Protein AF-A0AA95L2S8-F1 (afdb_monomer_lite)

Foldseek 3Di:
DWDKDFDADPVRDTQWIKTWPCPVVVVCVVPDPDDDWIKIFIDGPRDGQWMWIWDDDPVDIDIDIDRVSHPVCSDPVVVVVVVSVVVVVVVVVVVD

Structure (mmCIF, N/CA/C/O backbone):
data_AF-A0AA95L2S8-F1
#
_entry.id   AF-A0AA95L2S8-F1
#
loop_
_atom_site.group_PDB
_atom_site.id
_atom_site.type_symbol
_atom_site.label_atom_id
_atom_site.label_alt_id
_atom_site.label_comp_id
_atom_site.label_asym_id
_atom_site.label_entity_id
_atom_site.label_seq_id
_atom_site.pdbx_PDB_ins_code
_atom_site.Cartn_x
_atom_site.Cartn_y
_atom_site.Cartn_z
_atom_site.occupancy
_atom_site.B_iso_or_equiv
_atom_site.auth_seq_id
_atom_site.auth_comp_id
_atom_site.auth_asym_id
_atom_site.auth_atom_id
_atom_site.pdbx_PDB_model_num
ATOM 1 N N . MET A 1 1 ? -6.384 7.933 -14.162 1.00 49.16 1 MET A N 1
ATOM 2 C CA . MET A 1 1 ? -7.185 7.473 -13.011 1.00 49.16 1 MET A CA 1
ATOM 3 C C . MET A 1 1 ? -6.266 7.495 -11.802 1.00 49.16 1 MET A C 1
ATOM 5 O O . MET A 1 1 ? -5.065 7.506 -12.030 1.00 49.16 1 MET A O 1
ATOM 9 N N . LYS A 1 2 ? -6.780 7.646 -10.581 1.00 61.88 2 LYS A N 1
ATOM 10 C CA . LYS A 1 2 ? -5.974 7.401 -9.379 1.00 61.88 2 LYS A CA 1
ATOM 11 C C . LYS A 1 2 ? -6.317 6.002 -8.928 1.00 61.88 2 LYS A C 1
ATOM 13 O O . LYS A 1 2 ? -7.512 5.721 -8.812 1.00 61.88 2 LYS A O 1
ATOM 18 N N . ASP A 1 3 ? -5.314 5.181 -8.694 1.00 79.50 3 ASP A N 1
ATOM 19 C CA . ASP A 1 3 ? -5.575 3.829 -8.238 1.00 79.50 3 ASP A CA 1
ATOM 20 C C . ASP A 1 3 ? -5.678 3.821 -6.704 1.00 79.50 3 ASP A C 1
ATOM 22 O O . ASP A 1 3 ? -4.825 4.351 -5.979 1.00 79.50 3 ASP A O 1
ATOM 26 N N . GLU A 1 4 ? -6.801 3.297 -6.212 1.00 88.38 4 GLU A N 1
ATOM 27 C CA . GLU A 1 4 ? -7.117 3.158 -4.792 1.00 88.38 4 GLU A CA 1
ATOM 28 C C . GLU A 1 4 ? -7.616 1.733 -4.544 1.00 88.38 4 GLU A C 1
ATOM 30 O O . GLU A 1 4 ? -8.480 1.230 -5.264 1.00 88.38 4 GLU A O 1
ATOM 35 N N . TRP A 1 5 ? -7.078 1.091 -3.509 1.00 91.56 5 TRP A N 1
ATOM 36 C CA . TRP A 1 5 ? -7.473 -0.250 -3.087 1.00 91.56 5 TRP A CA 1
ATOM 37 C C . TRP A 1 5 ? -7.958 -0.220 -1.646 1.00 91.56 5 TRP A C 1
ATOM 39 O O . TRP A 1 5 ? -7.405 0.488 -0.804 1.00 91.56 5 TRP A O 1
ATOM 49 N N . ILE A 1 6 ? -8.978 -1.021 -1.355 1.00 93.62 6 ILE A N 1
ATOM 50 C CA . ILE A 1 6 ? -9.547 -1.159 -0.016 1.00 93.62 6 ILE A CA 1
ATOM 51 C C . ILE A 1 6 ? -8.978 -2.425 0.624 1.00 93.62 6 ILE A C 1
ATOM 53 O O . ILE A 1 6 ? -8.922 -3.482 -0.004 1.00 93.62 6 ILE A O 1
ATOM 57 N N . ILE A 1 7 ? -8.556 -2.316 1.880 1.00 92.75 7 ILE A N 1
ATOM 58 C CA . ILE A 1 7 ? -8.150 -3.446 2.708 1.00 92.75 7 ILE A CA 1
ATOM 59 C C . ILE A 1 7 ? -9.376 -3.894 3.497 1.00 92.75 7 ILE A C 1
ATOM 61 O O . ILE A 1 7 ? -9.910 -3.140 4.313 1.00 92.75 7 ILE A O 1
ATOM 65 N N . LEU A 1 8 ? -9.805 -5.129 3.252 1.00 93.44 8 LEU A N 1
ATOM 66 C CA . LEU A 1 8 ? -10.938 -5.751 3.924 1.00 93.44 8 LEU A CA 1
ATOM 67 C C . LEU A 1 8 ? -10.454 -6.775 4.949 1.00 93.44 8 LEU A C 1
ATOM 69 O O . LEU A 1 8 ? -9.445 -7.453 4.742 1.00 93.44 8 LEU A O 1
ATOM 73 N N . ASN A 1 9 ? -11.195 -6.912 6.044 1.00 90.38 9 ASN A N 1
ATOM 74 C CA . ASN A 1 9 ? -11.056 -8.061 6.931 1.00 90.38 9 ASN A CA 1
ATOM 75 C C . ASN A 1 9 ? -11.884 -9.259 6.425 1.00 90.38 9 ASN A C 1
ATOM 77 O O . ASN A 1 9 ? -12.592 -9.179 5.423 1.00 90.38 9 ASN A O 1
ATOM 81 N N . ALA A 1 10 ? -11.818 -10.384 7.142 1.00 91.00 10 ALA A N 1
ATOM 82 C CA . ALA A 1 10 ? -12.542 -11.607 6.783 1.00 91.00 10 ALA A CA 1
ATOM 83 C C . ALA A 1 10 ? -14.079 -11.462 6.782 1.00 91.00 10 ALA A C 1
ATOM 85 O O . ALA A 1 10 ? -14.762 -12.297 6.201 1.00 91.00 10 ALA A O 1
ATOM 86 N N . GLY A 1 11 ? -14.617 -10.430 7.436 1.00 96.06 11 GLY A N 1
ATOM 87 C CA . GLY A 1 11 ? -16.041 -10.097 7.435 1.00 96.06 11 GLY A CA 1
ATOM 88 C C . GLY A 1 11 ? -16.420 -9.040 6.399 1.00 96.06 11 GLY A C 1
ATOM 89 O O . GLY A 1 11 ? -17.454 -8.406 6.564 1.00 96.06 11 GLY A O 1
ATOM 90 N N . GLU A 1 12 ? -15.568 -8.797 5.396 1.00 92.06 12 GLU A N 1
ATOM 91 C CA . GLU A 1 12 ? -15.761 -7.787 4.343 1.00 92.06 12 GLU A CA 1
ATOM 92 C C . GLU A 1 12 ? -15.879 -6.344 4.858 1.00 92.06 12 GLU A C 1
ATOM 94 O O . GLU A 1 12 ? -16.293 -5.443 4.130 1.00 92.06 12 GLU A O 1
ATOM 99 N N . ALA A 1 13 ? -15.477 -6.087 6.105 1.00 93.50 13 ALA A N 1
ATOM 100 C CA . ALA A 1 13 ? -15.426 -4.734 6.629 1.00 93.50 13 ALA A CA 1
ATOM 101 C C . ALA A 1 13 ? -14.109 -4.064 6.230 1.00 93.50 13 ALA A C 1
ATOM 103 O O . ALA 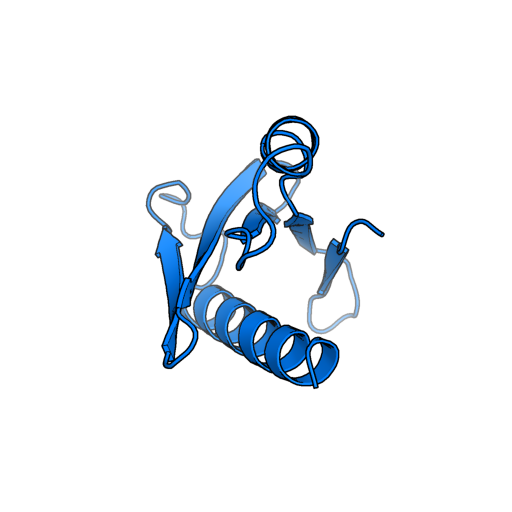A 1 13 ? -13.031 -4.660 6.329 1.00 93.50 13 ALA A O 1
ATOM 104 N N . GLU A 1 14 ? -14.202 -2.804 5.812 1.00 94.12 14 GLU A N 1
ATOM 105 C CA . GLU A 1 14 ? -13.045 -1.959 5.540 1.00 94.12 14 GLU A CA 1
ATOM 106 C C . GLU A 1 14 ? -12.240 -1.725 6.825 1.00 94.12 14 GLU A C 1
ATOM 108 O O . GLU A 1 14 ? -12.767 -1.247 7.828 1.00 94.12 14 GLU A O 1
ATOM 113 N N . ILE A 1 15 ? -10.948 -2.046 6.772 1.00 92.94 15 ILE A N 1
ATOM 114 C CA . ILE A 1 15 ? -9.987 -1.787 7.855 1.00 92.94 15 ILE A CA 1
ATOM 115 C C . ILE A 1 15 ? -8.890 -0.803 7.440 1.00 92.94 15 ILE A C 1
ATOM 117 O O . ILE A 1 15 ? -8.123 -0.328 8.277 1.00 92.94 15 ILE A O 1
ATOM 121 N N . GLY A 1 16 ? -8.806 -0.478 6.151 1.00 93.81 16 GLY A N 1
ATOM 122 C CA . GLY A 1 16 ? -7.817 0.451 5.637 1.00 93.81 16 GLY A CA 1
ATOM 123 C C . GLY A 1 16 ? -7.839 0.580 4.128 1.00 93.81 16 GLY A C 1
ATOM 124 O O . GLY A 1 16 ? -8.680 -0.004 3.446 1.00 93.81 16 GLY A O 1
ATOM 125 N N . ARG A 1 17 ? -6.903 1.366 3.602 1.00 94.62 17 ARG A N 1
ATOM 126 C CA . ARG A 1 17 ? -6.826 1.709 2.183 1.00 94.62 17 ARG A CA 1
ATOM 127 C C . ARG A 1 17 ? -5.390 1.869 1.719 1.00 94.62 17 ARG A C 1
ATOM 129 O O . ARG A 1 17 ? -4.517 2.239 2.495 1.00 94.62 17 ARG A O 1
ATOM 136 N N . ILE A 1 18 ? -5.167 1.643 0.434 1.00 93.19 18 ILE A N 1
ATOM 137 C CA . ILE A 1 18 ? -3.907 1.904 -0.255 1.00 93.19 18 ILE A CA 1
ATOM 138 C C . ILE A 1 18 ? -4.191 2.956 -1.322 1.00 93.19 18 ILE A C 1
ATOM 140 O O . ILE A 1 18 ? -5.043 2.736 -2.181 1.00 93.19 18 ILE A O 1
ATOM 144 N N . LYS A 1 19 ? -3.510 4.100 -1.255 1.00 91.06 19 LYS A N 1
ATOM 145 C CA . LYS A 1 19 ? -3.761 5.263 -2.117 1.00 91.06 19 LYS A CA 1
ATOM 146 C C . LYS A 1 19 ? -2.492 5.697 -2.827 1.00 91.06 19 LYS A C 1
ATOM 148 O O . LYS A 1 19 ? -1.475 5.930 -2.178 1.00 91.06 19 LYS A O 1
ATOM 153 N N . GLU A 1 20 ? -2.562 5.874 -4.140 1.00 86.38 20 GLU A N 1
ATOM 154 C CA . GLU A 1 20 ? -1.471 6.458 -4.922 1.00 86.38 20 GLU A CA 1
ATOM 155 C C . GLU A 1 20 ? -1.219 7.931 -4.533 1.00 86.38 20 GLU A C 1
ATOM 157 O O . GLU A 1 20 ? -2.132 8.769 -4.548 1.00 86.38 20 GLU A O 1
ATOM 162 N N . ASP A 1 21 ? 0.032 8.285 -4.227 1.00 78.31 21 ASP A N 1
ATOM 163 C CA . ASP A 1 21 ? 0.435 9.673 -4.006 1.00 78.31 21 ASP A CA 1
ATOM 164 C C . ASP A 1 21 ? 0.577 10.418 -5.340 1.00 78.31 21 ASP A C 1
ATOM 166 O O . ASP A 1 21 ? 1.628 10.475 -5.982 1.00 78.31 21 ASP A O 1
ATOM 170 N N . SER A 1 22 ? -0.523 11.038 -5.760 1.00 65.56 22 SER A N 1
ATOM 171 C CA . SER A 1 22 ? -0.595 11.738 -7.042 1.00 65.56 22 SER A CA 1
ATOM 172 C C . SER A 1 22 ? 0.101 13.109 -7.051 1.00 65.56 22 SER A C 1
ATOM 174 O O . SER A 1 22 ? 0.168 13.740 -8.110 1.00 65.56 22 SER A O 1
ATOM 176 N N . ARG A 1 23 ? 0.572 13.622 -5.900 1.00 61.88 23 ARG A N 1
ATOM 177 C CA . ARG A 1 23 ? 1.082 15.006 -5.793 1.00 61.88 23 ARG A CA 1
ATOM 178 C C . ARG A 1 23 ? 2.421 15.198 -6.502 1.00 61.88 23 ARG A C 1
ATOM 180 O O . ARG A 1 23 ? 2.642 16.250 -7.098 1.00 61.88 23 ARG A O 1
ATOM 187 N N . LEU A 1 24 ? 3.280 14.181 -6.504 1.00 60.19 24 LEU A N 1
ATOM 188 C CA . LEU A 1 24 ? 4.594 14.237 -7.152 1.00 60.19 24 LEU A CA 1
ATOM 189 C C . LEU A 1 24 ? 4.503 14.067 -8.684 1.00 60.19 24 LEU A C 1
ATOM 191 O O . LEU A 1 24 ? 5.276 14.655 -9.441 1.00 60.19 24 LEU A O 1
ATOM 195 N N . LEU A 1 25 ? 3.514 13.303 -9.153 1.00 61.03 25 LEU A N 1
ATOM 196 C CA . LEU A 1 25 ? 3.362 12.896 -10.554 1.00 61.03 25 LEU A CA 1
ATOM 197 C C . LEU A 1 25 ? 2.815 14.007 -11.455 1.00 61.03 25 LEU A C 1
ATOM 199 O O . LEU A 1 25 ? 3.195 14.088 -12.621 1.00 61.03 25 LEU A O 1
ATOM 203 N N . ALA A 1 26 ? 1.947 14.878 -10.931 1.00 61.75 26 ALA A N 1
ATOM 20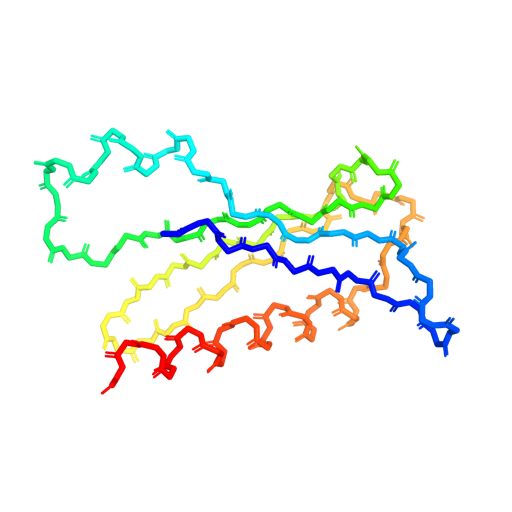4 C CA . ALA A 1 26 ? 1.320 15.943 -11.716 1.00 61.75 26 ALA A CA 1
ATOM 205 C C . ALA A 1 26 ? 2.334 16.959 -12.278 1.00 61.75 26 ALA A C 1
ATOM 207 O O . ALA A 1 26 ? 2.123 17.501 -13.362 1.00 61.75 26 ALA A O 1
ATOM 208 N N . LEU A 1 27 ? 3.448 17.187 -11.573 1.00 62.28 27 LEU A N 1
ATOM 209 C CA . LEU A 1 27 ? 4.501 18.119 -11.990 1.00 62.28 27 LEU A CA 1
ATOM 210 C C . LEU A 1 27 ? 5.494 17.485 -12.980 1.00 62.28 27 LEU A C 1
ATOM 212 O O . LEU A 1 27 ? 5.967 18.156 -13.896 1.00 62.28 27 LEU A O 1
ATOM 216 N N . LEU A 1 28 ? 5.783 16.187 -12.833 1.00 61.41 28 LEU A N 1
ATOM 217 C CA . LEU A 1 28 ? 6.796 15.475 -13.626 1.00 61.41 28 LEU A CA 1
ATOM 218 C C . LEU A 1 28 ? 6.262 14.913 -14.954 1.00 61.41 28 LEU A C 1
ATOM 220 O O . LEU A 1 28 ? 7.037 14.716 -15.891 1.00 61.41 28 LEU A O 1
ATOM 224 N N . ARG A 1 29 ? 4.937 14.735 -15.083 1.00 62.16 29 ARG A N 1
ATOM 225 C CA . ARG A 1 29 ? 4.266 14.210 -16.293 1.00 62.16 29 ARG A CA 1
ATOM 226 C C . ARG A 1 29 ? 4.499 15.061 -17.551 1.00 62.16 29 ARG A C 1
ATOM 228 O O . ARG A 1 29 ? 4.259 14.601 -18.659 1.00 62.16 29 ARG A O 1
ATOM 235 N N . ARG A 1 30 ? 4.977 16.299 -17.385 1.00 62.38 30 ARG A N 1
ATOM 236 C CA . ARG A 1 30 ? 5.268 17.241 -18.474 1.00 62.38 30 ARG A CA 1
ATOM 237 C C . ARG A 1 30 ? 6.683 17.096 -19.059 1.00 62.38 30 ARG A C 1
ATOM 239 O O . ARG A 1 30 ? 6.936 17.672 -20.110 1.00 62.38 30 ARG A O 1
ATOM 246 N N . PHE A 1 31 ? 7.582 16.340 -18.415 1.00 58.09 31 PHE A N 1
ATOM 247 C CA . PHE A 1 31 ? 9.011 16.323 -18.768 1.00 58.09 31 PHE A CA 1
ATOM 248 C C . PHE A 1 31 ? 9.634 14.934 -19.004 1.00 58.09 31 PHE A C 1
ATOM 250 O O . PHE A 1 31 ? 10.758 14.880 -19.493 1.00 58.09 31 PHE A O 1
ATOM 257 N N . LEU A 1 32 ? 8.959 13.818 -18.692 1.00 59.44 32 LEU A N 1
ATOM 258 C CA . LEU A 1 32 ? 9.567 12.477 -18.751 1.00 59.44 32 LEU A CA 1
ATOM 259 C C . LEU A 1 32 ? 8.657 11.460 -19.463 1.00 59.44 32 LEU A C 1
ATOM 261 O O . LEU A 1 32 ? 7.584 11.126 -18.969 1.00 59.44 32 LEU A O 1
ATOM 265 N N . SER A 1 33 ? 9.106 10.938 -20.611 1.00 55.72 33 SER A N 1
ATOM 266 C CA . SER A 1 33 ? 8.439 9.890 -21.408 1.00 55.72 33 SER A CA 1
ATOM 267 C C . SER A 1 33 ? 8.848 8.458 -21.017 1.00 55.72 33 SER A C 1
ATOM 269 O O . SER A 1 33 ? 8.646 7.526 -21.789 1.00 55.72 33 SER A O 1
ATOM 271 N N . SER A 1 34 ? 9.456 8.265 -19.844 1.00 55.81 34 SER A N 1
ATOM 272 C CA . SER A 1 34 ? 10.007 6.984 -19.391 1.00 55.81 34 SER A CA 1
ATOM 273 C C . SER A 1 34 ? 9.670 6.769 -17.918 1.00 55.81 34 SER A C 1
ATOM 275 O O . SER A 1 34 ? 10.133 7.542 -17.086 1.00 55.81 34 SER A O 1
ATOM 277 N N . LEU A 1 35 ? 8.887 5.722 -17.625 1.00 60.00 35 LEU A N 1
ATOM 278 C CA . LEU A 1 35 ? 8.755 5.046 -16.323 1.00 60.00 35 LEU A CA 1
ATOM 279 C C . LEU A 1 35 ? 8.714 5.973 -15.102 1.00 60.00 35 LEU A C 1
ATOM 281 O O . LEU A 1 35 ? 9.735 6.257 -14.474 1.00 60.00 35 LEU A O 1
ATOM 285 N N . ILE A 1 36 ? 7.515 6.414 -14.731 1.00 67.69 36 ILE A N 1
ATOM 286 C CA . ILE A 1 36 ? 7.359 7.273 -13.563 1.00 67.69 36 ILE A CA 1
ATOM 287 C C . ILE A 1 36 ? 7.271 6.396 -12.301 1.00 67.69 36 ILE A C 1
ATOM 289 O O . ILE A 1 36 ? 6.418 5.510 -12.255 1.00 67.69 36 ILE A O 1
ATOM 293 N N . PRO A 1 37 ? 8.124 6.614 -11.282 1.00 72.69 37 PRO A N 1
ATOM 294 C CA . PRO A 1 37 ? 8.030 5.891 -10.018 1.00 72.69 37 PRO A CA 1
ATOM 295 C C . PRO A 1 37 ? 6.667 6.113 -9.361 1.00 72.69 37 PRO A C 1
ATOM 297 O O . PRO A 1 37 ? 6.247 7.259 -9.193 1.00 72.69 37 PRO A O 1
ATOM 300 N N . GLN A 1 38 ? 6.008 5.030 -8.956 1.00 79.62 38 GLN A N 1
ATOM 301 C CA . GLN A 1 38 ? 4.721 5.085 -8.266 1.00 79.62 38 GLN A CA 1
ATOM 302 C C . GLN A 1 38 ? 4.930 4.894 -6.767 1.00 79.62 38 GLN A C 1
ATOM 304 O O . GLN A 1 38 ? 5.704 4.044 -6.322 1.00 79.62 38 GLN A O 1
ATOM 309 N N . THR A 1 39 ? 4.277 5.741 -5.977 1.00 86.44 39 THR A N 1
ATOM 310 C CA . THR A 1 39 ? 4.318 5.676 -4.516 1.00 86.44 39 THR A CA 1
ATOM 311 C C . THR A 1 39 ? 2.896 5.548 -4.008 1.00 86.44 39 THR A C 1
ATOM 313 O O . THR A 1 39 ? 2.039 6.335 -4.399 1.00 86.44 39 THR A O 1
ATOM 316 N N . TYR A 1 40 ? 2.655 4.585 -3.128 1.00 89.75 40 TYR A N 1
ATOM 317 C CA . TYR A 1 40 ? 1.359 4.355 -2.510 1.00 89.75 40 TYR A CA 1
ATOM 318 C C . TYR A 1 40 ? 1.476 4.469 -0.997 1.00 89.75 40 TYR A C 1
ATOM 320 O O . TYR A 1 40 ? 2.374 3.887 -0.390 1.00 89.75 40 TYR A O 1
ATOM 328 N N . ASN A 1 41 ? 0.547 5.190 -0.386 1.00 92.50 41 ASN A N 1
ATOM 329 C CA . ASN A 1 41 ? 0.407 5.264 1.059 1.00 92.50 41 ASN A CA 1
ATOM 330 C C . ASN A 1 41 ? -0.632 4.251 1.517 1.00 92.50 41 ASN A C 1
ATOM 332 O O . ASN A 1 41 ? -1.734 4.194 0.972 1.00 92.50 41 ASN A O 1
ATOM 336 N N . VAL A 1 42 ? -0.276 3.466 2.526 1.00 93.56 42 VAL A N 1
ATOM 337 C CA . VAL A 1 42 ? -1.185 2.533 3.181 1.00 93.56 42 VAL A CA 1
ATOM 338 C C . VAL A 1 42 ? -1.676 3.169 4.464 1.00 93.56 42 VAL A C 1
ATOM 340 O O . VAL A 1 42 ? -0.888 3.499 5.349 1.00 93.56 42 VAL A O 1
ATOM 343 N N . GLU A 1 43 ? -2.985 3.336 4.556 1.00 94.06 43 GLU A N 1
ATOM 344 C CA . GLU A 1 43 ? -3.673 3.943 5.682 1.00 94.06 43 GLU A CA 1
ATOM 345 C C . GLU A 1 43 ? -4.510 2.888 6.406 1.00 94.06 43 GLU A C 1
ATOM 347 O O . GLU A 1 43 ? -5.329 2.211 5.788 1.00 94.06 43 GLU A O 1
ATOM 352 N N . ILE A 1 44 ? -4.341 2.779 7.722 1.00 92.94 44 ILE A N 1
ATOM 353 C CA . ILE A 1 44 ? -5.192 1.975 8.608 1.00 92.94 44 ILE A CA 1
ATOM 354 C C . ILE A 1 44 ? -5.838 2.942 9.592 1.00 92.94 44 ILE A C 1
ATOM 356 O O . ILE A 1 44 ? -5.148 3.769 10.191 1.00 92.94 44 ILE A O 1
ATOM 360 N N . ASN A 1 45 ? -7.163 2.883 9.739 1.00 87.81 45 ASN A N 1
ATOM 361 C CA . ASN A 1 45 ? -7.924 3.802 10.601 1.00 87.81 45 ASN A CA 1
ATOM 362 C C . ASN A 1 45 ? -7.605 5.301 10.368 1.00 87.81 45 ASN A C 1
ATOM 364 O O . ASN A 1 45 ? -7.630 6.102 11.298 1.00 87.81 45 ASN A O 1
ATOM 368 N N . GLY A 1 46 ? -7.269 5.685 9.130 1.00 84.50 46 GLY A N 1
ATOM 369 C CA . GLY A 1 46 ? -6.942 7.068 8.757 1.00 84.50 46 GLY A CA 1
ATOM 370 C C . GLY A 1 46 ? -5.512 7.527 9.071 1.00 84.50 46 GLY A C 1
ATOM 371 O O . GLY A 1 46 ? -5.174 8.665 8.758 1.00 84.50 46 GLY A O 1
ATOM 372 N N . SER A 1 47 ? -4.660 6.668 9.640 1.00 88.81 47 SER A N 1
ATOM 373 C CA . SER A 1 47 ? -3.230 6.943 9.822 1.00 88.81 47 SER A CA 1
ATOM 374 C C . SER A 1 47 ? -2.410 6.189 8.785 1.00 88.81 47 SER A C 1
ATOM 376 O O . SER A 1 47 ? -2.644 5.003 8.561 1.00 88.81 47 SER A O 1
ATOM 378 N N . THR A 1 48 ? -1.420 6.842 8.175 1.00 91.69 48 THR A N 1
ATOM 379 C CA . THR A 1 48 ? -0.455 6.153 7.310 1.00 91.69 48 THR A CA 1
ATOM 380 C C . THR A 1 48 ? 0.430 5.243 8.155 1.00 91.69 48 THR A C 1
ATOM 382 O O . THR A 1 48 ? 1.083 5.706 9.087 1.00 91.69 48 THR A O 1
ATOM 385 N N . VAL A 1 49 ? 0.441 3.953 7.829 1.00 93.62 49 VAL A N 1
ATOM 386 C CA . VAL A 1 49 ? 1.200 2.923 8.557 1.00 93.62 49 VAL A CA 1
ATOM 387 C C . VAL A 1 49 ? 2.403 2.434 7.762 1.00 93.62 49 VAL A C 1
ATOM 389 O O . VAL A 1 49 ? 3.420 2.057 8.337 1.00 93.62 49 VAL A O 1
ATOM 392 N N . THR A 1 50 ? 2.331 2.467 6.433 1.00 93.50 50 THR A N 1
ATOM 393 C CA . THR A 1 50 ? 3.453 2.106 5.565 1.00 93.50 50 THR A CA 1
ATOM 394 C C . THR A 1 50 ? 3.342 2.814 4.222 1.00 93.50 50 THR A C 1
ATOM 396 O O . THR A 1 50 ? 2.258 3.233 3.806 1.00 93.50 50 THR A O 1
ATOM 399 N N . THR A 1 51 ? 4.472 2.931 3.534 1.00 91.88 51 THR A N 1
ATOM 400 C CA . THR A 1 51 ? 4.545 3.445 2.169 1.00 91.88 51 THR A CA 1
ATOM 401 C C . THR A 1 51 ? 5.171 2.394 1.262 1.00 91.88 51 THR A C 1
ATOM 403 O O . THR A 1 51 ? 6.213 1.810 1.572 1.00 91.88 51 THR A O 1
ATOM 406 N N . PHE A 1 52 ? 4.537 2.171 0.115 1.00 91.12 52 PHE A N 1
ATOM 407 C CA . PHE A 1 52 ? 5.025 1.309 -0.949 1.00 91.12 52 PHE A CA 1
ATOM 408 C C . PHE A 1 52 ? 5.605 2.168 -2.063 1.00 91.12 52 PHE A C 1
ATOM 410 O O . PHE A 1 52 ? 4.888 2.935 -2.701 1.00 91.12 52 PHE A O 1
ATOM 417 N N . LYS A 1 53 ? 6.904 2.040 -2.319 1.00 88.06 53 LYS A N 1
ATOM 418 C CA . LYS A 1 53 ? 7.590 2.789 -3.371 1.00 88.06 53 LYS A CA 1
ATOM 419 C C . LYS A 1 53 ? 8.073 1.849 -4.461 1.00 88.06 53 LYS A C 1
ATOM 421 O O . LYS A 1 53 ? 9.060 1.128 -4.284 1.00 88.06 53 LYS A O 1
ATOM 426 N N . GLN A 1 54 ? 7.384 1.881 -5.592 1.00 81.94 54 GLN A N 1
ATOM 427 C CA . GLN A 1 54 ? 7.753 1.138 -6.781 1.00 81.94 54 GLN A CA 1
ATOM 428 C C . GLN A 1 54 ? 8.787 1.943 -7.573 1.00 81.94 54 GLN A C 1
ATOM 430 O O . GLN A 1 54 ? 8.520 3.034 -8.078 1.00 81.94 54 GLN A O 1
ATOM 435 N N . ASN A 1 55 ? 9.991 1.393 -7.681 1.00 75.06 55 ASN A N 1
ATOM 436 C CA . ASN A 1 55 ? 11.013 1.902 -8.583 1.00 75.06 55 ASN A CA 1
ATOM 437 C C . ASN A 1 55 ? 10.989 1.011 -9.824 1.00 75.06 55 ASN A C 1
ATOM 439 O O . ASN A 1 55 ? 11.451 -0.133 -9.784 1.00 75.06 55 ASN A O 1
ATOM 443 N N . PHE A 1 56 ? 10.411 1.521 -10.908 1.00 66.69 56 PHE A N 1
ATOM 444 C CA . PHE A 1 56 ? 10.339 0.781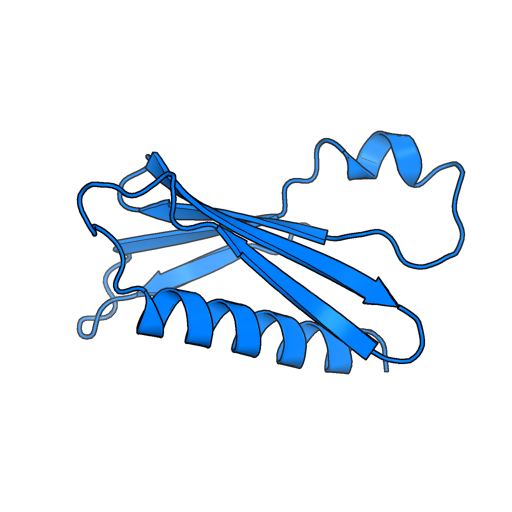 -12.158 1.00 66.69 56 PHE A CA 1
ATOM 445 C C . PHE A 1 56 ? 11.658 0.937 -12.927 1.00 66.69 56 PHE A C 1
ATOM 447 O O . PHE A 1 56 ? 12.105 2.048 -13.211 1.00 66.69 56 PHE A O 1
ATOM 454 N N . ASN A 1 57 ? 12.282 -0.189 -13.264 1.00 65.94 57 ASN A N 1
ATOM 455 C CA . ASN A 1 57 ? 13.347 -0.290 -14.256 1.00 65.94 57 ASN A CA 1
ATOM 456 C C . ASN A 1 57 ? 12.822 -1.189 -15.384 1.00 65.94 57 ASN A C 1
ATOM 458 O O . ASN A 1 57 ? 12.171 -2.189 -15.094 1.00 65.94 57 ASN A O 1
ATOM 462 N N . SER A 1 58 ? 13.118 -0.865 -16.646 1.00 62.41 58 SER A N 1
ATOM 463 C CA . SER A 1 58 ? 12.671 -1.606 -17.837 1.00 62.41 58 SER A CA 1
ATOM 464 C C . SER A 1 58 ? 12.981 -3.111 -17.823 1.00 62.41 58 SER A C 1
ATOM 466 O O . SER A 1 58 ? 12.416 -3.848 -18.622 1.00 62.41 58 SER A O 1
ATOM 468 N N . PHE A 1 59 ? 13.861 -3.573 -16.930 1.00 69.25 59 PHE A N 1
ATOM 469 C CA . PHE A 1 59 ? 14.229 -4.984 -16.786 1.00 69.25 59 PHE A CA 1
ATOM 470 C C . PHE A 1 59 ? 13.782 -5.628 -15.465 1.00 69.25 59 PHE A C 1
ATOM 472 O O . PHE A 1 59 ? 13.681 -6.850 -15.397 1.00 69.25 59 PHE A O 1
ATOM 479 N N . VAL A 1 60 ? 13.554 -4.845 -14.402 1.00 70.69 60 VAL A N 1
ATOM 480 C CA . VAL A 1 60 ? 13.203 -5.364 -13.067 1.00 70.69 60 VAL A CA 1
ATOM 481 C C . VAL A 1 60 ? 12.286 -4.380 -12.348 1.00 70.69 60 VAL A C 1
ATOM 483 O O . VAL A 1 60 ? 12.676 -3.246 -12.067 1.00 70.69 60 VAL A O 1
ATOM 486 N N . THR A 1 61 ? 11.106 -4.842 -11.947 1.00 73.75 61 THR A N 1
ATOM 487 C CA . THR A 1 61 ? 10.234 -4.103 -11.029 1.00 73.75 61 THR A CA 1
ATOM 488 C C . THR A 1 61 ? 10.690 -4.345 -9.596 1.00 73.75 61 THR A C 1
ATOM 490 O O . THR A 1 61 ? 10.772 -5.488 -9.145 1.00 73.75 61 THR A O 1
ATOM 493 N N . LYS A 1 62 ? 11.004 -3.272 -8.865 1.00 82.00 62 LYS A N 1
ATOM 494 C CA . LYS A 1 62 ? 11.335 -3.341 -7.437 1.00 82.00 62 LYS A CA 1
ATOM 495 C C . LYS A 1 62 ? 10.326 -2.533 -6.640 1.00 82.00 62 LYS A C 1
ATOM 497 O O . LYS A 1 62 ? 10.050 -1.387 -6.991 1.00 82.00 62 LYS A O 1
ATOM 502 N N . ILE A 1 63 ? 9.847 -3.097 -5.537 1.00 86.44 63 ILE A N 1
ATOM 503 C CA . ILE A 1 63 ? 9.026 -2.385 -4.559 1.00 86.44 63 ILE A CA 1
ATOM 504 C C . ILE A 1 63 ? 9.772 -2.301 -3.235 1.00 86.44 63 ILE A C 1
ATOM 506 O O . ILE A 1 63 ? 10.309 -3.292 -2.745 1.00 86.44 63 ILE A O 1
ATOM 510 N N . ASN A 1 64 ? 9.850 -1.094 -2.688 1.00 89.94 64 ASN A N 1
ATOM 511 C CA . ASN A 1 64 ? 10.364 -0.855 -1.350 1.00 89.94 64 ASN A CA 1
ATOM 512 C C . ASN A 1 64 ? 9.173 -0.649 -0.429 1.00 89.94 64 ASN A C 1
ATOM 514 O O . ASN A 1 64 ? 8.305 0.172 -0.726 1.00 89.94 64 ASN A O 1
ATOM 518 N N . VAL A 1 65 ? 9.147 -1.397 0.665 1.00 91.25 65 VAL A N 1
ATOM 519 C CA . VAL A 1 65 ? 8.104 -1.308 1.680 1.00 91.25 65 VAL A CA 1
ATOM 520 C C . VAL A 1 65 ? 8.751 -0.846 2.972 1.00 91.25 65 VAL A C 1
ATOM 522 O O . VAL A 1 65 ? 9.677 -1.493 3.462 1.00 91.25 65 VAL A O 1
ATOM 525 N N . ASP A 1 66 ? 8.271 0.272 3.506 1.00 89.81 66 ASP A N 1
ATOM 526 C CA . ASP A 1 66 ? 8.780 0.852 4.745 1.00 89.81 66 ASP A CA 1
ATOM 527 C C . ASP A 1 66 ? 7.720 0.776 5.849 1.00 89.81 66 ASP A C 1
ATOM 529 O O . ASP A 1 66 ? 6.693 1.446 5.777 1.00 89.81 66 ASP A O 1
ATOM 533 N N . PHE A 1 67 ? 7.963 -0.059 6.862 1.00 89.44 67 PHE A N 1
ATOM 534 C CA . PHE A 1 67 ? 7.089 -0.227 8.032 1.00 89.44 67 PHE A CA 1
ATOM 535 C C . PHE A 1 67 ? 7.541 0.600 9.246 1.00 89.44 67 PHE A C 1
ATOM 537 O O . PHE A 1 67 ? 6.991 0.434 10.333 1.00 89.44 67 PHE A O 1
ATOM 544 N N . SER A 1 68 ? 8.558 1.459 9.113 1.00 88.12 68 SER A N 1
ATOM 545 C CA . SER A 1 68 ? 9.068 2.271 10.229 1.00 88.12 68 SER A CA 1
ATOM 546 C C . SER A 1 68 ? 8.015 3.222 10.810 1.00 88.12 68 SER A C 1
ATOM 548 O O . SER A 1 68 ? 8.074 3.562 11.990 1.00 88.12 68 SER A O 1
ATOM 550 N N . THR A 1 69 ? 7.015 3.589 10.007 1.00 87.25 69 THR A N 1
ATOM 551 C CA . THR A 1 69 ? 5.868 4.418 10.395 1.00 87.25 69 THR A CA 1
ATOM 552 C C . THR A 1 69 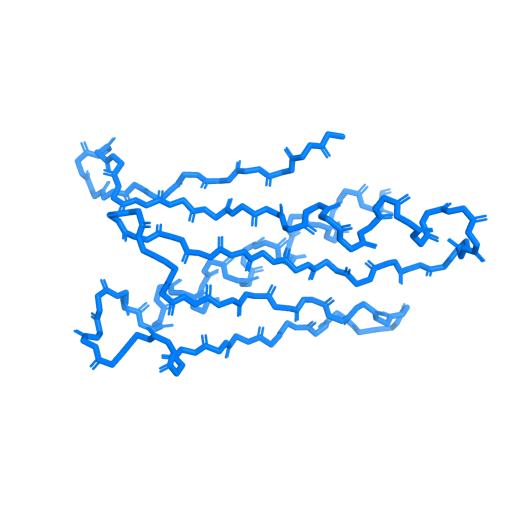? 4.786 3.670 11.185 1.00 87.25 69 THR A C 1
ATOM 554 O O . THR A 1 69 ? 3.839 4.305 11.639 1.00 87.25 69 THR A O 1
ATOM 557 N N . ASP A 1 70 ? 4.926 2.356 11.404 1.00 90.94 70 ASP A N 1
ATOM 558 C CA . ASP A 1 70 ? 3.998 1.530 12.193 1.00 90.94 70 ASP A CA 1
ATOM 559 C C . ASP A 1 70 ? 4.687 0.853 13.396 1.00 90.94 70 ASP A C 1
ATOM 561 O O . ASP A 1 70 ? 4.855 -0.373 13.433 1.00 90.94 70 ASP A O 1
ATOM 565 N N . PRO A 1 71 ? 5.101 1.624 14.420 1.00 86.88 71 PRO A N 1
ATOM 566 C CA . PRO A 1 71 ? 5.731 1.062 15.617 1.00 86.88 71 PRO A CA 1
ATOM 567 C C . PRO A 1 71 ? 4.768 0.189 16.433 1.00 86.88 71 PRO A C 1
ATOM 569 O O . PRO A 1 71 ? 5.205 -0.694 17.169 1.00 86.88 71 PRO A O 1
ATOM 572 N N . SER A 1 72 ? 3.463 0.418 16.291 1.00 89.50 72 SER A N 1
ATOM 573 C CA . SER A 1 72 ? 2.411 -0.309 17.000 1.00 89.50 72 SER A CA 1
ATOM 574 C C . SER A 1 72 ? 2.014 -1.619 16.316 1.00 89.50 72 SER A C 1
ATOM 576 O O . SER A 1 72 ? 1.146 -2.316 16.837 1.00 89.50 72 SER A O 1
ATOM 578 N N . HIS A 1 73 ? 2.633 -1.968 15.179 1.00 89.75 73 HIS A N 1
ATOM 579 C CA . HIS A 1 73 ? 2.307 -3.168 14.403 1.00 89.75 73 HIS A CA 1
ATOM 580 C C . HIS A 1 73 ? 0.807 -3.281 14.081 1.00 89.75 73 HIS A C 1
ATOM 582 O O . HIS A 1 73 ? 0.218 -4.363 14.134 1.00 89.75 73 HIS A O 1
ATOM 588 N N . THR A 1 74 ? 0.181 -2.146 13.773 1.00 90.94 74 THR A N 1
ATOM 589 C CA . THR A 1 74 ? -1.231 -2.069 13.386 1.00 90.94 74 THR A CA 1
ATOM 590 C C . THR A 1 74 ? -1.514 -2.830 12.093 1.00 90.94 74 THR A C 1
ATOM 592 O O . THR A 1 74 ? -2.624 -3.332 11.916 1.00 90.94 74 THR A O 1
ATOM 595 N N . LEU A 1 75 ? -0.513 -2.971 11.219 1.00 90.94 75 LEU A N 1
ATOM 596 C CA . LEU A 1 75 ? -0.565 -3.803 10.025 1.00 90.94 75 LEU A CA 1
ATOM 597 C C . LEU A 1 75 ? 0.380 -5.004 10.158 1.00 90.94 75 LEU A C 1
ATOM 599 O O . LEU A 1 75 ? 1.579 -4.858 10.407 1.00 90.94 75 LEU A O 1
ATOM 603 N N . ASP A 1 76 ? -0.130 -6.215 9.910 1.00 92.12 76 ASP A N 1
ATOM 604 C CA . ASP A 1 76 ? 0.737 -7.391 9.794 1.00 92.12 76 ASP A CA 1
ATOM 605 C C . ASP A 1 76 ? 1.717 -7.190 8.623 1.00 92.12 76 ASP A C 1
ATOM 607 O O . ASP A 1 76 ? 1.322 -6.998 7.471 1.00 92.12 76 ASP A O 1
ATOM 611 N N . ARG A 1 77 ? 3.022 -7.251 8.907 1.00 92.31 77 ARG A N 1
ATOM 612 C CA . ARG A 1 77 ? 4.082 -6.998 7.915 1.00 92.31 77 ARG A CA 1
ATOM 613 C C . ARG A 1 77 ? 4.050 -7.981 6.744 1.00 92.31 77 ARG A C 1
ATOM 615 O O . ARG A 1 77 ? 4.403 -7.613 5.626 1.00 92.31 77 ARG A O 1
ATOM 622 N N . ARG A 1 78 ? 3.618 -9.224 6.976 1.00 93.50 78 ARG A N 1
ATOM 623 C CA . ARG A 1 78 ? 3.463 -10.243 5.924 1.00 93.50 78 ARG A CA 1
ATOM 624 C C . ARG A 1 78 ? 2.294 -9.888 5.023 1.00 93.50 78 ARG A C 1
ATOM 626 O O . ARG A 1 78 ? 2.413 -10.016 3.809 1.00 93.50 78 ARG A O 1
ATOM 633 N N . PHE A 1 79 ? 1.203 -9.400 5.611 1.00 92.44 79 PHE A N 1
ATOM 634 C CA . PHE A 1 79 ? 0.070 -8.891 4.849 1.00 92.44 79 PHE A CA 1
ATOM 635 C C . PHE A 1 79 ? 0.474 -7.676 4.006 1.00 92.44 79 PHE A C 1
ATOM 637 O O . PHE A 1 79 ? 0.234 -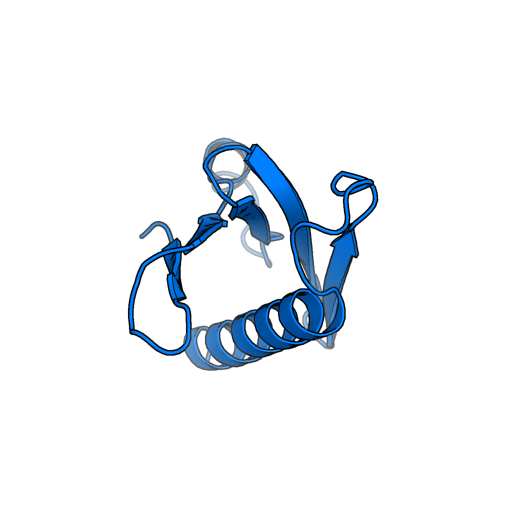7.666 2.802 1.00 92.44 79 PHE A O 1
ATOM 644 N N . GLY A 1 80 ? 1.163 -6.695 4.600 1.00 92.19 80 GLY A N 1
ATOM 645 C CA . GLY A 1 80 ? 1.667 -5.526 3.873 1.00 92.19 80 GLY A CA 1
ATOM 646 C C . GLY A 1 80 ? 2.600 -5.906 2.717 1.00 92.19 80 GLY A C 1
ATOM 647 O O . GLY A 1 80 ? 2.458 -5.392 1.609 1.00 92.19 80 GLY A O 1
ATOM 648 N N . LEU A 1 81 ? 3.498 -6.873 2.929 1.00 92.62 81 LEU A N 1
ATOM 649 C CA . LEU A 1 81 ? 4.362 -7.393 1.869 1.00 92.62 81 LEU A CA 1
ATOM 650 C C . LEU A 1 81 ? 3.551 -8.081 0.758 1.00 92.62 81 LEU A C 1
ATOM 652 O O . LEU A 1 81 ? 3.768 -7.786 -0.416 1.00 92.62 81 LEU A O 1
ATOM 656 N N . ALA A 1 82 ? 2.597 -8.948 1.105 1.00 93.06 82 ALA A N 1
ATOM 657 C CA . ALA A 1 82 ? 1.739 -9.619 0.129 1.00 93.06 82 ALA A CA 1
ATOM 658 C C . ALA A 1 82 ? 0.926 -8.617 -0.709 1.00 93.06 82 ALA A C 1
AT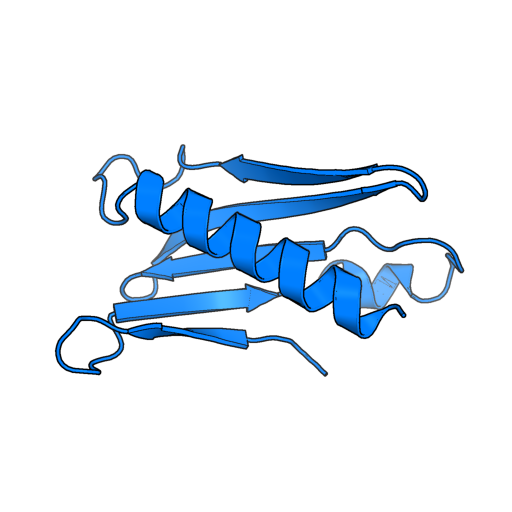OM 660 O O . ALA A 1 82 ? 0.866 -8.751 -1.931 1.00 93.06 82 ALA A O 1
ATOM 661 N N . ALA A 1 83 ? 0.374 -7.576 -0.077 1.00 92.44 83 ALA A N 1
ATOM 662 C CA . ALA A 1 83 ? -0.334 -6.499 -0.764 1.00 92.44 83 ALA A CA 1
ATOM 663 C C . ALA A 1 83 ? 0.581 -5.752 -1.751 1.00 92.44 83 ALA A C 1
ATOM 665 O O . ALA A 1 83 ? 0.193 -5.507 -2.891 1.00 92.44 83 ALA A O 1
ATOM 666 N N . SER A 1 84 ? 1.823 -5.455 -1.352 1.00 90.38 84 SER A N 1
ATOM 667 C CA . SER A 1 84 ? 2.805 -4.798 -2.226 1.00 90.38 84 SER A CA 1
ATOM 668 C C . SER A 1 84 ? 3.173 -5.649 -3.457 1.00 90.38 84 SER A C 1
ATOM 670 O O . SER A 1 84 ? 3.293 -5.136 -4.571 1.00 90.38 84 SER A O 1
ATOM 672 N N . ILE A 1 85 ? 3.287 -6.970 -3.284 1.00 89.62 85 ILE A N 1
ATOM 673 C CA . ILE A 1 85 ? 3.553 -7.914 -4.377 1.00 89.62 85 ILE A CA 1
ATOM 674 C C . ILE A 1 85 ? 2.355 -7.983 -5.329 1.00 89.62 85 ILE A C 1
ATOM 676 O O . ILE A 1 85 ? 2.542 -7.960 -6.546 1.00 89.62 85 ILE A O 1
ATOM 680 N N . LEU A 1 86 ? 1.134 -8.031 -4.788 1.00 90.06 86 LEU A N 1
ATOM 681 C CA . LEU A 1 86 ? -0.092 -8.028 -5.584 1.00 90.06 86 LEU A CA 1
ATOM 682 C C . LEU A 1 86 ? -0.195 -6.765 -6.449 1.00 90.06 86 LEU A C 1
ATOM 684 O O . LEU A 1 86 ? -0.482 -6.880 -7.637 1.00 90.06 86 LEU A O 1
ATOM 688 N N . LEU A 1 87 ? 0.107 -5.590 -5.885 1.00 86.94 87 LEU A N 1
ATOM 689 C CA . LEU A 1 87 ? 0.148 -4.327 -6.633 1.00 86.94 87 LEU A CA 1
ATOM 690 C C . LEU A 1 87 ? 1.130 -4.395 -7.805 1.00 86.94 87 LEU A C 1
ATOM 692 O O . LEU A 1 87 ? 0.753 -4.117 -8.939 1.00 86.94 87 LEU A O 1
ATOM 696 N N . CYS A 1 88 ? 2.353 -4.880 -7.568 1.00 80.75 88 CYS A N 1
ATOM 697 C CA . CYS A 1 88 ? 3.332 -5.050 -8.646 1.00 80.75 88 CYS A CA 1
ATOM 698 C C . CYS A 1 88 ? 2.845 -5.992 -9.755 1.00 80.75 88 CYS A C 1
ATOM 700 O O . CYS A 1 88 ? 3.131 -5.760 -10.930 1.00 80.75 88 CYS A O 1
ATOM 702 N N . ALA A 1 89 ? 2.136 -7.064 -9.396 1.00 82.88 89 ALA A N 1
ATOM 703 C CA . ALA A 1 89 ? 1.612 -8.023 -10.363 1.00 82.88 89 ALA A CA 1
ATOM 704 C C . ALA A 1 89 ? 0.464 -7.447 -11.211 1.00 82.88 89 ALA A C 1
ATOM 706 O O . ALA A 1 89 ? 0.331 -7.818 -12.378 1.00 82.88 89 ALA A O 1
ATOM 707 N N . ILE A 1 90 ? -0.356 -6.559 -10.640 1.00 80.75 90 ILE A N 1
ATOM 708 C CA . ILE A 1 90 ? -1.447 -5.878 -11.350 1.00 80.75 90 ILE A CA 1
ATOM 709 C C . ILE A 1 90 ? -0.873 -4.853 -12.337 1.00 80.75 90 ILE A C 1
ATOM 711 O O . ILE A 1 90 ? -1.208 -4.908 -13.521 1.00 80.75 90 ILE A O 1
ATOM 715 N N . ASP A 1 91 ? 0.060 -4.005 -11.895 1.00 71.25 91 ASP A N 1
ATOM 716 C CA . ASP A 1 91 ? 0.694 -2.989 -12.749 1.00 71.25 91 ASP A CA 1
ATOM 717 C C . ASP A 1 91 ? 1.432 -3.604 -13.943 1.00 71.25 91 ASP A C 1
ATOM 719 O O . ASP A 1 91 ? 1.342 -3.116 -15.071 1.00 71.25 91 ASP A O 1
ATOM 723 N N . GLY A 1 92 ? 2.143 -4.716 -13.714 1.00 61.62 92 GLY A N 1
ATOM 724 C CA . GLY A 1 92 ? 2.856 -5.432 -14.773 1.00 61.62 92 GLY A CA 1
ATOM 725 C C . GLY A 1 92 ? 1.936 -5.936 -15.890 1.00 61.62 92 GLY A C 1
ATOM 726 O O . GLY A 1 92 ? 2.376 -6.046 -17.031 1.00 61.62 92 GLY A O 1
ATOM 727 N N . LYS A 1 93 ? 0.655 -6.200 -15.591 1.00 58.12 93 LYS A N 1
ATOM 728 C CA . LYS A 1 93 ? -0.354 -6.570 -16.595 1.00 58.12 93 LYS A CA 1
ATOM 729 C C . LYS A 1 93 ? -0.985 -5.372 -17.295 1.00 58.12 93 LYS A C 1
ATOM 731 O O . LYS A 1 93 ? -1.438 -5.532 -18.417 1.00 58.12 93 LYS A O 1
ATOM 736 N N . GLN A 1 94 ? -1.050 -4.207 -16.654 1.00 54.47 94 GLN A N 1
ATOM 737 C CA . GLN A 1 94 ? -1.682 -3.016 -17.233 1.00 54.47 94 GLN A CA 1
ATOM 738 C C . GLN A 1 94 ? -0.775 -2.296 -18.243 1.00 54.47 94 GLN A C 1
ATOM 740 O O . GLN A 1 94 ? -1.264 -1.561 -19.098 1.00 54.47 94 GLN A O 1
ATOM 745 N N . SER A 1 95 ? 0.541 -2.510 -18.152 1.00 48.91 95 SER A N 1
ATOM 746 C CA . SER A 1 95 ? 1.527 -1.974 -19.098 1.00 48.91 95 SER A CA 1
ATOM 747 C C . SER A 1 95 ? 1.796 -2.883 -20.312 1.00 48.91 95 SER A C 1
ATOM 749 O O . SER A 1 95 ? 2.608 -2.497 -21.157 1.00 48.91 95 SER A O 1
ATOM 751 N N . SER A 1 96 ? 1.170 -4.066 -20.394 1.00 41.12 96 SER A N 1
ATOM 752 C CA . SER A 1 96 ? 1.273 -5.006 -21.525 1.00 41.12 96 SER A CA 1
ATOM 753 C C . SER A 1 96 ? -0.018 -5.049 -22.330 1.00 41.12 96 SER A C 1
ATOM 755 O O . SER A 1 96 ? 0.102 -5.425 -23.516 1.00 41.12 96 SER A O 1
#

Secondary structure (DSSP, 8-state):
---EEEEE-TTS-EEEEEEE-TTTHHHHTTT--S-PPEEEEEEETTEEEEEEEEEEETTEEEEEEE-TT-TT--S-HHHHHHHHHHHHHHHHHHT-

Organism: NCBI:txid307580

pLDDT: mean 80.75, std 14.1, range [41.12, 96.06]

Sequence (96 aa):
MKDEWIILNAGEAEIGRIKEDSRLLALLRRFLSSLIPQTYNVEINGSTVTTFKQNFNSFVTKINVDFSTDPSHTLDRRFGLAASILLCAIDGKQSS

Radius of gyration: 14.02 Å; chains: 1; bounding box: 30×30×38 Å